Protein AF-A0A1W2D5R4-F1 (afdb_monomer_lite)

Sequence (90 aa):
MGWMEIIKVQAADRRASEACLNYLRALEQQIKKKKTTDISIYTHAAFQEHLMISLKWGTPIPNRPGSRLSSLLVQELKQFGLVDLSTWKS

Foldseek 3Di:
DKDKDKFKKFAPDLVLLVVVVVVVVVVQVVVVVVVQKHKDKDADPVHNRMIMIMIIGPDPDDPDPDDPVVVVVVVVSVVSVIDGDPDDDD

pLDDT: mean 79.2, std 12.91, range [32.94, 91.44]

Secondary structure (DSSP, 8-state):
--EEEEEEEE-SSHHHHHHHHHHHHHHHHHHHHTSSEEEEEEE-SS-TTEEEEEEEESS---SSSS-HHHHHHHHHHHHTT-EE------

Radius of gyration: 13.29 Å; chains: 1; bounding box: 39×25×36 Å

Organism: NCBI:txid1121400

Structure (mmCIF, N/CA/C/O backbone):
data_AF-A0A1W2D5R4-F1
#
_entry.id   AF-A0A1W2D5R4-F1
#
loop_
_atom_site.group_PDB
_atom_site.id
_atom_site.type_symbol
_atom_site.label_atom_id
_atom_site.label_alt_id
_atom_site.label_comp_id
_atom_site.label_asym_id
_atom_site.label_entity_id
_atom_site.label_seq_id
_atom_site.pdbx_PDB_ins_code
_atom_site.Cartn_x
_atom_site.Cartn_y
_atom_site.Cartn_z
_atom_site.occupancy
_atom_site.B_iso_or_equiv
_atom_site.auth_seq_id
_atom_site.auth_comp_id
_atom_site.auth_asym_id
_atom_site.auth_atom_id
_atom_site.pdbx_PDB_model_num
ATOM 1 N N . MET A 1 1 ? 6.467 -0.013 -23.721 1.00 60.09 1 MET A N 1
ATOM 2 C CA . MET A 1 1 ? 5.187 0.184 -23.004 1.00 60.09 1 MET A CA 1
ATOM 3 C C . MET A 1 1 ? 5.429 -0.099 -21.530 1.00 60.09 1 MET A C 1
ATOM 5 O O . MET A 1 1 ? 6.074 -1.098 -21.243 1.00 60.09 1 MET A O 1
ATOM 9 N N . GLY A 1 2 ? 5.023 0.803 -20.633 1.00 72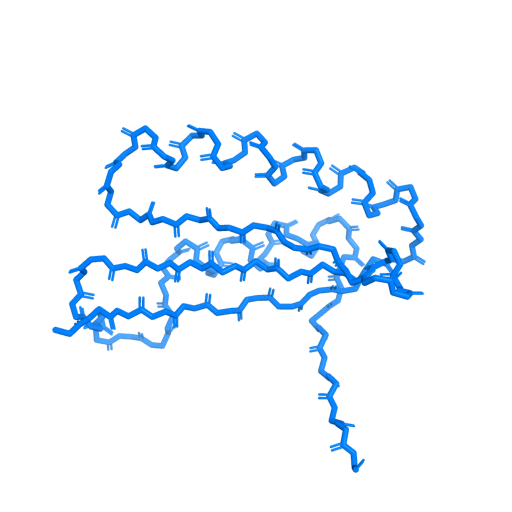.44 2 GLY A N 1
ATOM 10 C CA . GLY A 1 2 ? 5.200 0.626 -19.185 1.00 72.44 2 GLY A CA 1
ATOM 11 C C . GLY A 1 2 ? 4.104 -0.246 -18.572 1.00 72.44 2 GLY A C 1
ATOM 12 O O . GLY A 1 2 ? 3.039 -0.407 -19.166 1.00 72.44 2 GLY A O 1
ATOM 13 N N . TRP A 1 3 ? 4.370 -0.799 -17.393 1.00 82.19 3 TRP A N 1
ATOM 14 C CA . TRP A 1 3 ? 3.423 -1.609 -16.621 1.00 82.19 3 TRP A CA 1
ATOM 15 C C . TRP A 1 3 ? 2.900 -0.816 -15.420 1.00 82.19 3 TRP A C 1
ATOM 17 O O . TRP A 1 3 ? 3.640 -0.027 -14.833 1.00 82.19 3 TRP A O 1
ATOM 27 N N . MET A 1 4 ? 1.633 -1.008 -15.051 1.00 84.44 4 MET A N 1
ATOM 28 C CA . MET A 1 4 ? 1.028 -0.365 -13.884 1.00 84.44 4 MET A CA 1
ATOM 29 C C . MET A 1 4 ? 0.351 -1.405 -12.998 1.00 84.44 4 MET A C 1
ATOM 31 O O . MET A 1 4 ? -0.362 -2.272 -13.493 1.00 84.44 4 MET A O 1
ATOM 35 N N . GLU A 1 5 ? 0.546 -1.281 -11.690 1.00 86.12 5 GLU A N 1
ATOM 36 C CA . GLU A 1 5 ? -0.127 -2.088 -10.677 1.00 86.12 5 GLU A CA 1
ATOM 37 C C . GLU A 1 5 ? -0.930 -1.181 -9.761 1.00 86.12 5 GLU A C 1
ATOM 39 O O . GLU A 1 5 ? -0.454 -0.125 -9.345 1.00 86.12 5 GLU A O 1
ATOM 44 N N . ILE A 1 6 ? -2.148 -1.606 -9.441 1.00 87.88 6 ILE A N 1
ATOM 45 C CA . ILE A 1 6 ? -3.048 -0.874 -8.561 1.00 87.88 6 ILE A CA 1
ATOM 46 C C . ILE A 1 6 ? -3.380 -1.775 -7.381 1.00 87.88 6 ILE A C 1
ATOM 48 O O . ILE A 1 6 ? -3.889 -2.878 -7.564 1.00 87.88 6 ILE A O 1
ATOM 52 N N . ILE A 1 7 ? -3.128 -1.276 -6.178 1.00 87.81 7 ILE A N 1
ATOM 53 C CA . ILE A 1 7 ? -3.510 -1.915 -4.923 1.00 87.81 7 ILE A CA 1
ATOM 54 C C . ILE A 1 7 ? -4.564 -1.018 -4.287 1.00 87.81 7 ILE A C 1
ATOM 56 O O . ILE A 1 7 ? -4.309 0.160 -4.040 1.00 87.81 7 ILE A O 1
ATOM 60 N N . LYS A 1 8 ? -5.759 -1.555 -4.047 1.00 89.56 8 LYS A N 1
ATOM 61 C CA . LYS A 1 8 ? -6.827 -0.850 -3.337 1.00 89.56 8 LYS A CA 1
ATOM 62 C C . LYS A 1 8 ? -7.052 -1.551 -2.014 1.00 89.56 8 LYS A C 1
ATOM 64 O O . LYS A 1 8 ? -7.219 -2.767 -1.996 1.00 89.56 8 LYS A O 1
ATOM 69 N N . VAL A 1 9 ? -7.081 -0.790 -0.933 1.00 87.62 9 VAL A N 1
ATOM 70 C CA . VAL A 1 9 ? -7.258 -1.332 0.410 1.00 87.62 9 VAL A CA 1
ATOM 71 C C . VAL A 1 9 ? -8.251 -0.515 1.214 1.00 87.62 9 VAL A C 1
ATOM 73 O O . VAL A 1 9 ? -8.414 0.686 0.995 1.00 87.62 9 VAL A O 1
ATOM 76 N N . GLN A 1 10 ? -8.903 -1.188 2.155 1.00 88.12 10 GLN A N 1
ATOM 77 C CA . GLN A 1 10 ? -9.777 -0.580 3.145 1.00 88.12 10 GLN A CA 1
ATOM 78 C C . GLN A 1 10 ? -9.236 -0.827 4.549 1.00 88.12 10 GLN A C 1
ATOM 80 O O . GLN A 1 10 ? -8.982 -1.972 4.924 1.00 88.12 10 GLN A O 1
ATOM 85 N N . ALA A 1 11 ? -9.080 0.250 5.315 1.00 85.62 11 ALA A N 1
ATOM 86 C CA . ALA A 1 11 ? -8.757 0.222 6.734 1.00 85.62 11 ALA A CA 1
ATOM 87 C C . ALA A 1 11 ? -9.995 -0.090 7.574 1.00 85.62 11 ALA A C 1
ATOM 89 O O . ALA A 1 11 ? -11.123 0.207 7.174 1.00 85.62 11 ALA A O 1
ATOM 90 N N . ALA A 1 12 ? -9.767 -0.676 8.751 1.00 82.69 12 ALA A N 1
ATOM 91 C CA . ALA A 1 12 ? -10.824 -0.937 9.724 1.00 82.69 12 ALA A CA 1
ATOM 92 C C . ALA A 1 12 ? -11.416 0.364 10.289 1.00 82.69 12 ALA A C 1
ATOM 94 O O . ALA A 1 12 ? -12.619 0.446 10.522 1.00 82.69 12 ALA A O 1
ATOM 95 N N . ASP A 1 13 ? -10.569 1.375 10.483 1.00 84.00 13 ASP A N 1
ATOM 96 C CA . ASP A 1 13 ? -10.949 2.693 10.970 1.00 84.00 13 ASP A CA 1
ATOM 97 C C . ASP A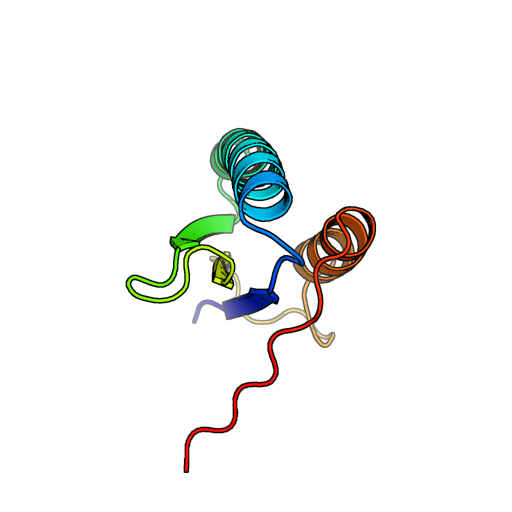 1 13 ? -9.982 3.779 10.470 1.00 84.00 13 ASP A C 1
ATOM 99 O O . ASP A 1 13 ? -8.921 3.508 9.887 1.00 84.00 13 ASP A O 1
ATOM 103 N N . ARG A 1 14 ? -10.341 5.031 10.762 1.00 84.44 14 ARG A N 1
ATOM 104 C CA . ARG A 1 14 ? -9.582 6.212 10.354 1.00 84.44 14 ARG A CA 1
ATOM 105 C C . ARG A 1 14 ? -8.178 6.262 10.935 1.00 84.44 14 ARG A C 1
ATOM 107 O O . ARG A 1 14 ? -7.253 6.711 10.261 1.00 84.44 14 ARG A O 1
ATOM 114 N N . ARG A 1 15 ? -7.988 5.796 12.169 1.00 86.44 15 ARG A N 1
ATOM 115 C CA . ARG A 1 15 ? -6.675 5.806 12.824 1.00 86.44 15 ARG A CA 1
ATOM 116 C C . ARG A 1 15 ? -5.731 4.818 12.139 1.00 86.44 15 ARG A C 1
ATOM 118 O O . ARG A 1 15 ? -4.565 5.145 11.916 1.00 86.44 15 ARG A O 1
ATOM 125 N N . ALA A 1 16 ? -6.232 3.641 11.771 1.00 84.50 16 ALA A N 1
ATOM 126 C CA . ALA A 1 16 ? -5.507 2.656 10.979 1.00 84.50 16 ALA A CA 1
ATOM 127 C C . ALA A 1 16 ? -5.190 3.193 9.573 1.00 84.50 16 ALA A C 1
ATOM 129 O O . ALA A 1 16 ? -4.066 3.025 9.095 1.00 84.50 16 ALA A O 1
ATOM 130 N N . SER A 1 17 ? -6.133 3.907 8.947 1.00 86.94 17 SER A N 1
ATOM 131 C CA . SER A 1 17 ? -5.912 4.577 7.657 1.00 86.94 17 SER A CA 1
ATOM 132 C C . SER A 1 17 ? -4.792 5.622 7.730 1.00 86.94 17 SER A C 1
ATOM 134 O O . SER A 1 17 ? -3.869 5.605 6.916 1.00 86.94 17 SER A O 1
ATOM 136 N N . GLU A 1 18 ? -4.799 6.490 8.746 1.00 88.88 18 GLU A N 1
ATOM 137 C CA . GLU A 1 18 ? -3.767 7.518 8.946 1.00 88.88 18 GLU A CA 1
ATOM 138 C C . GLU A 1 18 ? -2.382 6.905 9.226 1.00 88.88 18 GLU A C 1
ATOM 140 O O . GLU A 1 18 ? -1.379 7.342 8.652 1.00 88.88 18 GLU A O 1
ATOM 145 N N . ALA A 1 19 ? -2.312 5.856 10.053 1.00 87.19 19 ALA A N 1
ATOM 146 C CA . ALA A 1 19 ? -1.068 5.130 10.313 1.00 87.19 19 ALA A CA 1
ATOM 147 C C . ALA A 1 19 ? -0.505 4.482 9.036 1.00 87.19 19 ALA A C 1
ATOM 149 O O . ALA A 1 19 ? 0.688 4.609 8.745 1.00 87.19 19 ALA A O 1
ATOM 150 N N . CYS A 1 20 ? -1.372 3.850 8.241 1.00 86.44 20 CYS A N 1
ATOM 151 C CA . CYS A 1 20 ? -1.006 3.281 6.950 1.00 86.44 20 CYS A CA 1
ATOM 152 C C . CYS A 1 20 ? -0.516 4.357 5.975 1.00 86.44 20 CYS A C 1
ATOM 154 O O . CYS A 1 20 ? 0.527 4.193 5.344 1.00 86.44 20 CYS A O 1
ATOM 156 N N . LEU A 1 21 ? -1.220 5.487 5.879 1.00 89.50 21 LEU A N 1
ATOM 157 C CA . LEU A 1 21 ? -0.840 6.588 5.000 1.00 89.50 21 LEU A CA 1
ATOM 158 C C . LEU A 1 21 ? 0.553 7.130 5.349 1.00 89.50 21 LEU A C 1
ATOM 160 O O . LEU A 1 21 ? 1.353 7.392 4.449 1.00 89.50 21 LEU A O 1
ATOM 164 N N . ASN A 1 22 ? 0.869 7.255 6.640 1.00 90.31 22 ASN A N 1
ATOM 165 C CA . ASN A 1 22 ? 2.192 7.675 7.101 1.00 90.31 22 ASN A CA 1
ATOM 166 C C . ASN A 1 22 ? 3.285 6.674 6.699 1.00 90.31 22 ASN A C 1
ATOM 168 O O . ASN A 1 22 ? 4.322 7.079 6.168 1.00 90.31 22 ASN A O 1
ATOM 172 N N . TYR A 1 23 ? 3.036 5.374 6.887 1.00 88.31 23 TYR A N 1
ATOM 173 C CA . TYR A 1 23 ? 3.938 4.314 6.432 1.00 88.31 23 TYR A CA 1
ATOM 174 C C . TYR A 1 23 ? 4.148 4.360 4.910 1.00 88.31 23 TYR A C 1
ATOM 176 O O . TYR A 1 23 ? 5.284 4.377 4.431 1.00 88.31 23 TYR A O 1
ATOM 184 N N . LEU A 1 24 ? 3.062 4.462 4.139 1.00 88.75 24 LEU A N 1
ATOM 185 C CA . LEU A 1 24 ? 3.104 4.509 2.679 1.00 88.75 24 LEU A CA 1
ATOM 186 C C . LEU A 1 24 ? 3.859 5.739 2.167 1.00 88.75 24 LEU A C 1
ATOM 188 O O . LEU A 1 24 ? 4.651 5.618 1.235 1.00 88.75 24 LEU A O 1
ATOM 192 N N . ARG A 1 25 ? 3.685 6.911 2.790 1.00 90.50 25 ARG A N 1
ATOM 193 C CA . ARG A 1 25 ? 4.451 8.121 2.443 1.00 90.50 25 ARG A CA 1
ATOM 194 C C . ARG A 1 25 ? 5.943 7.966 2.724 1.00 90.50 25 ARG A C 1
ATOM 196 O O . ARG A 1 25 ? 6.764 8.416 1.925 1.00 90.50 25 ARG A O 1
ATOM 203 N N . ALA A 1 26 ? 6.316 7.314 3.825 1.00 89.25 26 ALA A N 1
ATOM 204 C CA . ALA A 1 26 ? 7.719 7.011 4.102 1.00 89.25 26 ALA A CA 1
ATOM 205 C C . ALA A 1 26 ? 8.301 6.060 3.042 1.00 89.25 26 ALA A C 1
ATOM 207 O O . ALA A 1 26 ? 9.407 6.283 2.541 1.00 89.25 26 ALA A O 1
ATOM 208 N N . LEU A 1 27 ? 7.534 5.043 2.647 1.00 85.94 27 LEU A N 1
ATOM 209 C CA . LEU A 1 27 ? 7.916 4.111 1.593 1.00 85.94 27 LEU A CA 1
ATOM 210 C C . LEU A 1 27 ? 8.026 4.797 0.221 1.00 85.94 27 LEU A C 1
ATOM 212 O O . LEU A 1 27 ? 8.973 4.535 -0.520 1.00 85.94 27 LEU A O 1
ATOM 216 N N . GLU A 1 28 ? 7.118 5.720 -0.103 1.00 88.81 28 GLU A N 1
ATOM 217 C CA . GLU A 1 28 ? 7.165 6.518 -1.331 1.00 88.81 28 GLU A CA 1
AT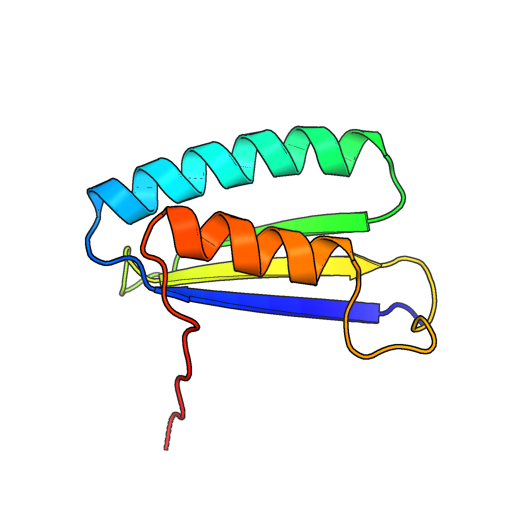OM 218 C C . GLU A 1 28 ? 8.504 7.247 -1.476 1.00 88.81 28 GLU A C 1
ATOM 220 O O . GLU A 1 28 ? 9.129 7.196 -2.538 1.00 88.81 28 GLU A O 1
ATOM 225 N N . GLN A 1 29 ? 8.997 7.857 -0.396 1.00 87.00 29 GLN A N 1
ATOM 226 C CA . GLN A 1 29 ? 10.298 8.529 -0.394 1.00 87.00 29 GLN A CA 1
ATOM 227 C C . GLN A 1 29 ? 11.464 7.561 -0.633 1.00 87.00 29 GLN A C 1
ATOM 229 O O . GLN A 1 29 ? 12.454 7.921 -1.272 1.00 87.00 29 GLN A O 1
ATOM 234 N N . GLN A 1 30 ? 11.369 6.321 -0.147 1.00 85.12 30 GLN A N 1
ATOM 235 C CA . GLN A 1 30 ? 12.394 5.300 -0.380 1.00 85.12 30 GLN A CA 1
ATOM 236 C C . GLN A 1 30 ? 12.371 4.771 -1.818 1.00 85.12 30 GLN A C 1
ATOM 238 O O . GLN A 1 30 ? 13.429 4.557 -2.412 1.00 85.12 30 GLN A O 1
ATOM 243 N N . ILE A 1 31 ? 11.181 4.580 -2.389 1.00 82.25 31 ILE A N 1
ATOM 244 C CA . ILE A 1 31 ? 11.001 4.079 -3.756 1.00 82.25 31 ILE A CA 1
ATOM 245 C C . ILE A 1 31 ? 11.439 5.134 -4.776 1.00 82.25 31 ILE A C 1
ATOM 247 O O . ILE A 1 31 ? 12.219 4.812 -5.674 1.00 82.25 31 ILE A O 1
ATOM 251 N N . LYS A 1 32 ? 11.048 6.406 -4.595 1.00 80.81 32 LYS A N 1
ATOM 252 C CA . LYS A 1 32 ? 11.445 7.510 -5.491 1.00 80.81 32 LYS A CA 1
ATOM 253 C C . LYS A 1 32 ? 12.965 7.650 -5.624 1.00 80.81 32 LYS A C 1
ATOM 255 O O . LYS A 1 32 ? 13.462 7.952 -6.707 1.00 80.81 32 LYS A O 1
ATOM 260 N N . LYS A 1 33 ? 13.732 7.348 -4.568 1.00 80.69 33 LYS A N 1
ATOM 261 C CA . LYS A 1 33 ? 15.208 7.344 -4.617 1.00 80.69 33 LYS A CA 1
ATOM 262 C C . LYS A 1 33 ? 15.784 6.313 -5.593 1.00 80.69 33 LYS A C 1
ATOM 264 O O . LYS A 1 33 ? 16.868 6.535 -6.125 1.00 80.69 33 LYS A O 1
ATOM 269 N N . LYS A 1 34 ? 15.085 5.201 -5.841 1.00 73.94 34 LYS A N 1
ATOM 270 C CA . LYS A 1 34 ? 15.569 4.099 -6.688 1.00 73.94 34 LYS A CA 1
ATOM 271 C C . LYS A 1 34 ? 15.306 4.308 -8.186 1.00 73.94 34 LYS A C 1
ATOM 273 O O . LYS A 1 34 ? 15.846 3.554 -8.986 1.00 73.94 34 LYS A O 1
ATOM 278 N N . LYS A 1 35 ? 14.514 5.318 -8.582 1.00 70.81 35 LYS A N 1
ATOM 279 C CA . LYS A 1 35 ? 14.228 5.736 -9.980 1.00 70.81 35 LYS A CA 1
ATOM 28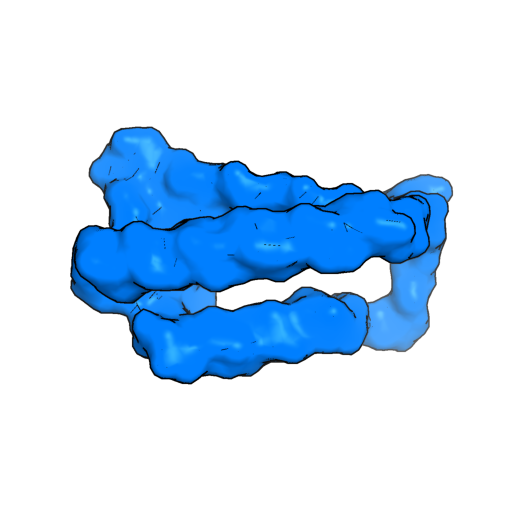0 C C . LYS A 1 35 ? 13.694 4.658 -10.946 1.00 70.81 35 LYS A C 1
ATOM 282 O O . LYS A 1 35 ? 13.537 4.931 -12.128 1.00 70.81 35 LYS A O 1
ATOM 287 N N . THR A 1 36 ? 13.423 3.439 -10.483 1.00 70.12 36 THR A N 1
ATOM 288 C CA . THR A 1 36 ? 12.931 2.329 -11.325 1.00 70.12 36 THR A CA 1
ATOM 289 C C . THR A 1 36 ? 11.401 2.248 -11.355 1.00 70.12 36 THR A C 1
ATOM 291 O O . THR A 1 36 ? 10.820 1.679 -12.281 1.00 70.12 36 THR A O 1
ATOM 294 N N . THR A 1 37 ? 10.753 2.826 -10.344 1.00 78.38 37 THR A N 1
ATOM 295 C CA . THR A 1 37 ? 9.315 2.709 -10.105 1.00 78.38 37 THR A CA 1
ATOM 296 C C . THR A 1 37 ? 8.794 4.034 -9.575 1.00 78.38 37 THR A C 1
ATOM 298 O O . THR A 1 37 ? 9.338 4.563 -8.605 1.00 78.38 37 THR A O 1
ATOM 301 N N . ASP A 1 38 ? 7.727 4.540 -10.182 1.00 85.69 38 ASP A N 1
ATOM 302 C CA . ASP A 1 38 ? 6.948 5.638 -9.624 1.00 85.69 38 ASP A CA 1
ATOM 303 C C . ASP A 1 38 ? 5.835 5.059 -8.757 1.00 85.69 38 ASP A C 1
ATOM 305 O O . ASP A 1 38 ? 5.117 4.151 -9.172 1.00 85.69 38 ASP A O 1
ATOM 309 N N . ILE A 1 39 ? 5.688 5.590 -7.549 1.00 88.44 39 ILE A N 1
ATOM 310 C CA . ILE A 1 39 ? 4.603 5.248 -6.632 1.00 88.44 39 ILE A CA 1
ATOM 311 C C . ILE A 1 39 ? 3.747 6.487 -6.391 1.00 88.44 39 ILE A C 1
ATOM 313 O O . ILE A 1 39 ? 4.260 7.600 -6.279 1.00 88.44 39 ILE A O 1
ATOM 317 N N . SER A 1 40 ? 2.433 6.303 -6.347 1.00 90.12 40 SER A N 1
ATOM 318 C CA . SER A 1 40 ? 1.462 7.347 -6.021 1.00 90.12 40 SER A CA 1
ATOM 319 C C . SER A 1 40 ? 0.403 6.789 -5.082 1.00 90.12 40 SER A C 1
ATOM 321 O O . SER A 1 40 ? -0.060 5.665 -5.270 1.00 90.12 40 SER A O 1
ATOM 323 N N . ILE A 1 41 ? 0.041 7.567 -4.064 1.00 91.44 41 ILE A N 1
ATOM 324 C CA . ILE A 1 41 ? -0.887 7.164 -3.003 1.00 91.44 41 ILE A CA 1
ATOM 325 C C . ILE A 1 41 ? -2.075 8.121 -3.016 1.00 91.44 41 ILE A C 1
ATOM 327 O O . ILE A 1 41 ? -1.897 9.339 -3.007 1.00 91.44 41 ILE A O 1
ATOM 331 N N . TYR A 1 42 ? -3.279 7.564 -3.014 1.00 89.94 42 TYR A N 1
ATOM 332 C CA . TYR A 1 42 ? -4.539 8.291 -3.080 1.00 89.94 42 TYR A CA 1
ATOM 333 C C . TYR A 1 42 ? -5.440 7.876 -1.922 1.00 89.94 42 TYR A C 1
ATOM 335 O O . TYR A 1 42 ? -5.526 6.696 -1.581 1.00 89.94 42 TYR A O 1
ATOM 343 N N . THR A 1 43 ? -6.142 8.847 -1.352 1.00 89.81 43 THR A N 1
ATOM 344 C CA . THR A 1 43 ? -7.233 8.634 -0.400 1.00 89.81 43 THR A CA 1
ATOM 345 C C . THR A 1 43 ? -8.562 8.803 -1.130 1.00 89.81 43 THR A C 1
ATOM 347 O O . THR A 1 43 ? -8.693 9.658 -2.012 1.00 89.81 43 THR A O 1
ATOM 350 N N . HIS A 1 44 ? -9.566 7.995 -0.797 1.00 87.50 44 HIS A N 1
ATOM 351 C CA . HIS A 1 44 ? -10.895 8.185 -1.371 1.00 87.50 44 HIS A CA 1
ATOM 352 C C . HIS A 1 44 ? -11.573 9.416 -0.750 1.00 87.50 44 HIS A C 1
ATOM 354 O O . HIS A 1 44 ? -11.633 9.554 0.470 1.00 87.50 44 HIS A O 1
ATOM 360 N N . ALA A 1 45 ? -12.135 10.296 -1.584 1.00 85.12 45 ALA A N 1
ATOM 361 C CA . ALA A 1 45 ? -12.685 11.581 -1.137 1.00 85.12 45 ALA A CA 1
ATOM 362 C C . ALA A 1 45 ? -13.825 11.444 -0.109 1.00 85.12 45 ALA A C 1
ATOM 364 O O . ALA A 1 45 ? -13.912 12.237 0.823 1.00 85.12 45 ALA A O 1
ATOM 365 N N . ALA A 1 46 ? -14.681 10.430 -0.266 1.00 85.75 46 ALA A N 1
ATOM 366 C CA . ALA A 1 46 ? -15.828 10.195 0.618 1.00 85.75 46 ALA A CA 1
ATOM 367 C C . ALA A 1 46 ? -15.582 9.131 1.704 1.00 85.75 46 ALA A C 1
ATOM 369 O O . ALA A 1 46 ? -16.337 9.057 2.666 1.00 85.75 46 ALA A O 1
ATOM 370 N N . PHE A 1 47 ? -14.544 8.301 1.556 1.00 85.19 47 PHE A N 1
ATOM 371 C CA . PHE A 1 47 ? -14.285 7.159 2.439 1.00 85.19 47 PHE A CA 1
ATOM 372 C C . PHE A 1 47 ? -12.830 7.228 2.877 1.00 85.19 47 PHE A C 1
ATOM 374 O O . PHE A 1 47 ? -11.950 6.685 2.220 1.00 85.19 47 PHE A O 1
ATOM 381 N N . GLN A 1 48 ? -12.567 7.932 3.976 1.00 84.88 48 GLN A N 1
ATOM 382 C CA . GLN A 1 48 ? -11.197 8.170 4.453 1.00 84.88 48 GLN A CA 1
ATOM 383 C C . GLN A 1 48 ? -10.460 6.874 4.830 1.00 84.88 48 GLN A C 1
ATOM 385 O O . GLN A 1 48 ? -9.233 6.857 4.887 1.00 84.88 48 GLN A O 1
ATOM 390 N N . GLU A 1 49 ? -11.203 5.780 4.997 1.00 86.06 49 GLU A N 1
ATOM 391 C CA . GLU A 1 49 ? -10.684 4.438 5.260 1.00 86.06 49 GLU A CA 1
ATOM 392 C C . GLU A 1 49 ? -10.154 3.753 3.990 1.00 86.06 49 GLU A C 1
ATOM 394 O O . GLU A 1 49 ? -9.509 2.713 4.067 1.00 86.06 49 GLU A O 1
ATOM 399 N N . HIS A 1 50 ? -10.473 4.278 2.803 1.00 88.69 50 HIS A N 1
ATOM 400 C CA . HIS A 1 50 ? -10.117 3.667 1.524 1.00 88.69 50 HIS A CA 1
ATOM 401 C C . HIS A 1 50 ? -8.877 4.337 0.950 1.00 88.69 50 HIS A C 1
ATOM 403 O O . HIS A 1 50 ? -8.847 5.549 0.708 1.00 88.69 50 HIS A O 1
ATOM 409 N N . LEU A 1 51 ? -7.872 3.516 0.666 1.00 89.38 51 LEU A N 1
ATOM 410 C CA . LEU A 1 51 ? -6.605 3.934 0.089 1.00 89.38 51 LEU A CA 1
ATOM 411 C C . LEU A 1 51 ? -6.375 3.210 -1.237 1.00 89.38 51 LEU A C 1
ATOM 413 O O . LEU A 1 51 ? -6.724 2.040 -1.411 1.00 89.38 51 LEU A O 1
ATOM 417 N N . MET A 1 52 ? -5.751 3.909 -2.177 1.00 90.12 52 MET A N 1
ATOM 418 C CA . MET A 1 52 ? -5.307 3.349 -3.445 1.00 90.12 52 MET A CA 1
ATOM 419 C C . MET A 1 52 ? -3.834 3.676 -3.657 1.00 90.12 52 MET A C 1
ATOM 421 O O . MET A 1 52 ? -3.413 4.823 -3.538 1.00 90.12 52 MET A O 1
ATOM 425 N N . ILE A 1 53 ? -3.054 2.662 -4.007 1.00 90.12 53 ILE A N 1
ATOM 426 C CA . ILE A 1 53 ? -1.632 2.764 -4.314 1.00 90.12 53 ILE A CA 1
ATOM 427 C C . ILE A 1 53 ? -1.462 2.384 -5.780 1.00 90.12 53 ILE A C 1
ATOM 429 O O . ILE A 1 53 ? -1.919 1.325 -6.210 1.00 90.12 53 ILE A O 1
ATOM 433 N N . SER A 1 54 ? -0.812 3.252 -6.546 1.00 89.94 54 SER A N 1
ATOM 434 C CA . SER A 1 54 ? -0.438 3.007 -7.935 1.00 89.94 54 SER A CA 1
ATOM 435 C C . SER A 1 54 ? 1.075 2.865 -8.031 1.00 89.94 54 SER A C 1
ATOM 437 O O . SER A 1 54 ? 1.803 3.732 -7.547 1.00 89.94 54 SER A O 1
ATOM 439 N N . LEU A 1 55 ? 1.542 1.777 -8.642 1.00 87.31 55 LEU A N 1
ATOM 440 C CA . LEU A 1 55 ? 2.944 1.538 -8.974 1.00 87.31 55 LEU A CA 1
ATOM 441 C C . LEU A 1 55 ? 3.087 1.551 -10.491 1.00 87.31 55 LEU A C 1
ATOM 443 O O . LEU A 1 55 ? 2.482 0.729 -11.177 1.00 87.31 55 LEU A O 1
ATOM 447 N N . LYS A 1 56 ? 3.901 2.456 -11.024 1.00 86.06 56 LYS A N 1
ATOM 448 C CA . LYS A 1 56 ? 4.187 2.565 -12.453 1.00 86.06 56 LYS A CA 1
ATOM 449 C C . LYS A 1 56 ? 5.637 2.188 -12.714 1.00 86.06 56 LYS A C 1
ATOM 451 O O . LYS A 1 56 ? 6.566 2.764 -12.152 1.00 86.06 56 LYS A O 1
ATOM 456 N N . TRP A 1 57 ? 5.822 1.222 -13.598 1.00 83.00 57 TRP A N 1
ATOM 457 C CA . TRP A 1 57 ? 7.113 0.667 -13.964 1.00 83.00 57 TRP A CA 1
ATOM 458 C C . TRP A 1 57 ? 7.529 1.194 -15.333 1.00 83.00 57 TRP A C 1
ATOM 460 O O . TRP A 1 57 ? 6.757 1.149 -16.295 1.00 83.00 57 TRP A O 1
ATOM 470 N N . GLY A 1 58 ? 8.771 1.673 -15.429 1.00 76.50 58 GLY A N 1
ATOM 471 C CA . GLY A 1 58 ? 9.365 2.104 -16.700 1.00 76.50 58 GLY A CA 1
ATOM 472 C C . GLY A 1 58 ? 9.677 0.947 -17.656 1.00 76.50 58 GLY A C 1
ATOM 473 O O . GLY A 1 58 ? 9.990 1.179 -18.821 1.00 76.50 58 GLY A O 1
ATOM 474 N N . THR A 1 59 ? 9.577 -0.297 -17.182 1.00 70.56 59 THR A N 1
ATOM 475 C CA . THR A 1 59 ? 9.844 -1.509 -17.956 1.00 70.56 59 THR A CA 1
ATOM 476 C C . THR A 1 59 ? 8.545 -2.195 -18.392 1.00 70.56 59 THR A C 1
ATOM 478 O O . THR A 1 59 ? 7.548 -2.146 -17.664 1.00 70.56 59 THR A O 1
ATOM 481 N N . PRO A 1 60 ? 8.542 -2.872 -19.552 1.00 68.31 60 PRO A N 1
ATOM 482 C CA . PRO A 1 60 ? 7.471 -3.793 -19.908 1.00 68.31 60 PRO A CA 1
ATOM 483 C C . PRO A 1 60 ? 7.409 -4.978 -18.925 1.00 68.31 60 PRO A C 1
ATOM 485 O O . PRO A 1 60 ? 8.392 -5.301 -18.260 1.00 68.31 60 PRO A O 1
ATO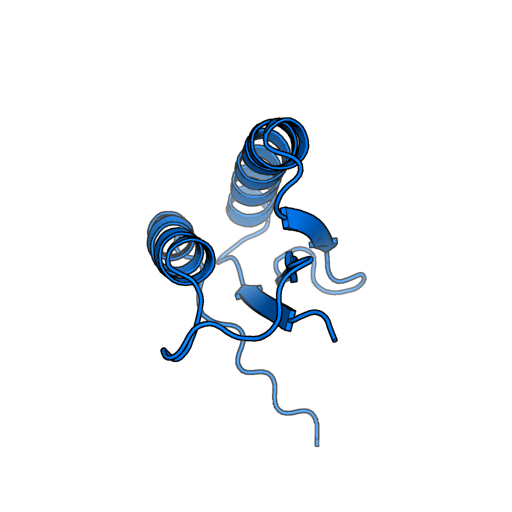M 488 N N . ILE A 1 61 ? 6.214 -5.562 -18.816 1.00 66.06 61 ILE A N 1
ATOM 489 C CA . ILE A 1 61 ? 5.763 -6.614 -17.884 1.00 66.06 61 ILE A CA 1
ATOM 490 C C . ILE A 1 61 ? 6.851 -7.646 -17.506 1.00 66.06 61 ILE A C 1
ATOM 492 O O . ILE A 1 61 ? 7.459 -8.227 -18.405 1.00 66.06 61 ILE A O 1
ATOM 496 N N . PRO A 1 62 ? 7.062 -7.968 -16.211 1.00 57.81 62 PRO A N 1
ATOM 497 C CA . PRO A 1 62 ? 7.792 -9.177 -15.835 1.00 57.81 62 PRO A CA 1
ATOM 498 C C . PRO A 1 62 ? 6.933 -10.428 -16.097 1.00 57.81 62 PRO A C 1
ATOM 500 O O . PRO A 1 62 ? 5.724 -10.396 -15.909 1.00 57.81 62 PRO A O 1
ATOM 503 N N . ASN A 1 63 ? 7.558 -11.555 -16.460 1.00 55.16 63 ASN A N 1
ATOM 504 C CA . ASN A 1 63 ? 6.941 -12.862 -16.788 1.00 55.16 63 ASN A CA 1
ATOM 505 C C . ASN A 1 63 ? 6.043 -13.504 -15.695 1.00 55.16 63 ASN A C 1
ATOM 507 O O . ASN A 1 63 ? 5.710 -14.684 -15.788 1.00 55.16 63 ASN A O 1
ATOM 511 N N . ARG A 1 64 ? 5.690 -12.790 -14.622 1.00 59.53 64 ARG A N 1
ATOM 512 C CA . ARG A 1 64 ? 4.910 -13.290 -13.485 1.00 59.53 64 ARG A CA 1
ATOM 513 C C . ARG A 1 64 ? 3.776 -12.317 -13.149 1.00 59.53 64 ARG A C 1
ATOM 515 O O . ARG A 1 64 ? 3.954 -11.112 -13.324 1.00 59.53 64 ARG A O 1
ATOM 522 N N . PRO A 1 65 ? 2.630 -12.815 -12.651 1.00 58.94 65 PRO A N 1
ATOM 523 C CA . PRO A 1 65 ? 1.556 -11.954 -12.183 1.00 58.94 65 PRO A CA 1
ATOM 524 C C . PRO A 1 65 ? 2.048 -11.141 -10.984 1.00 58.94 65 PRO A C 1
ATOM 526 O O . PRO A 1 65 ? 2.325 -11.685 -9.918 1.00 58.94 65 PRO A O 1
ATOM 529 N N . GLY A 1 66 ? 2.156 -9.834 -11.190 1.00 64.94 66 GLY A N 1
ATOM 530 C CA . GLY A 1 66 ? 2.561 -8.886 -10.164 1.00 64.94 66 GLY A CA 1
ATOM 531 C C . GLY A 1 66 ? 4.072 -8.817 -9.921 1.00 64.94 66 GLY A C 1
ATOM 532 O O . GLY A 1 66 ? 4.837 -9.767 -10.103 1.00 64.94 66 GLY A O 1
ATOM 533 N N . SER A 1 67 ? 4.521 -7.642 -9.499 1.00 76.19 67 SER A N 1
ATOM 534 C CA . SER A 1 67 ? 5.879 -7.414 -9.036 1.00 76.19 67 SER A CA 1
ATOM 535 C C . SER A 1 67 ? 6.078 -7.964 -7.620 1.00 76.19 67 SER A C 1
ATOM 537 O O . SER A 1 67 ? 5.165 -8.071 -6.798 1.00 76.19 67 SER A O 1
ATOM 539 N N . ARG A 1 68 ? 7.335 -8.270 -7.281 1.00 81.44 68 ARG A N 1
ATOM 540 C CA . ARG A 1 68 ? 7.702 -8.595 -5.894 1.00 81.44 68 ARG A CA 1
ATOM 541 C C . ARG A 1 68 ? 7.348 -7.448 -4.941 1.00 81.44 68 ARG A C 1
ATOM 543 O O . ARG A 1 68 ? 6.992 -7.704 -3.798 1.00 81.44 68 ARG A O 1
ATOM 550 N N . LEU A 1 69 ? 7.442 -6.202 -5.410 1.00 81.44 69 LEU A N 1
ATOM 551 C CA . LEU A 1 69 ? 7.114 -5.022 -4.616 1.00 81.44 69 LEU A CA 1
ATOM 552 C C . LEU A 1 69 ? 5.617 -4.955 -4.303 1.00 81.44 69 LEU A C 1
ATOM 554 O O . LEU A 1 69 ? 5.272 -4.736 -3.148 1.00 81.44 69 LEU A O 1
ATOM 558 N N . SER A 1 70 ? 4.743 -5.179 -5.290 1.00 81.31 70 SER A N 1
ATOM 559 C CA . SER A 1 70 ? 3.295 -5.186 -5.060 1.00 81.31 70 SER A CA 1
ATOM 560 C C . SER A 1 70 ? 2.880 -6.322 -4.128 1.00 81.31 70 SER A C 1
ATOM 562 O O . SER A 1 70 ? 2.095 -6.099 -3.213 1.00 81.31 70 SER A O 1
ATOM 564 N N . SER A 1 71 ? 3.485 -7.503 -4.277 1.00 81.81 71 SER A N 1
ATOM 565 C CA . SER A 1 71 ? 3.234 -8.651 -3.393 1.00 81.81 71 SER A CA 1
ATOM 566 C C . SER A 1 71 ? 3.631 -8.368 -1.940 1.00 81.81 71 SER A C 1
ATOM 568 O O . SER A 1 71 ? 2.856 -8.632 -1.022 1.00 81.81 71 SER A O 1
ATOM 570 N N . LEU A 1 72 ? 4.820 -7.791 -1.727 1.00 83.69 72 LEU A N 1
ATOM 571 C CA . LEU A 1 72 ? 5.286 -7.393 -0.395 1.00 83.69 72 LEU A CA 1
ATOM 572 C C . LEU A 1 72 ? 4.404 -6.297 0.203 1.00 83.69 72 LEU A C 1
ATOM 574 O O . LEU A 1 72 ? 4.035 -6.388 1.366 1.00 83.69 72 LEU A O 1
ATOM 578 N N . LEU A 1 73 ? 4.022 -5.300 -0.596 1.00 85.19 73 LEU A N 1
ATOM 579 C CA . LEU A 1 73 ? 3.113 -4.241 -0.170 1.00 85.19 73 LEU A CA 1
ATOM 580 C C . LEU A 1 73 ? 1.772 -4.800 0.297 1.00 85.19 73 LEU A C 1
ATOM 582 O O . LEU A 1 73 ? 1.329 -4.457 1.383 1.00 85.19 73 LEU A O 1
ATOM 586 N N . VAL A 1 74 ? 1.145 -5.693 -0.469 1.00 84.06 74 VAL A N 1
ATOM 587 C CA . VAL A 1 74 ? -0.119 -6.325 -0.060 1.00 84.06 74 VAL A CA 1
ATOM 588 C C . VAL A 1 74 ? 0.045 -7.074 1.266 1.00 84.06 74 VAL A C 1
ATOM 590 O O . VAL A 1 74 ? -0.815 -6.976 2.140 1.00 84.06 74 VAL A O 1
ATOM 593 N N . GLN A 1 75 ? 1.153 -7.794 1.451 1.00 84.44 75 GLN A N 1
ATOM 594 C CA . GLN A 1 75 ? 1.418 -8.517 2.694 1.00 84.44 75 GLN A CA 1
ATOM 595 C C . GLN A 1 75 ? 1.646 -7.579 3.889 1.00 84.44 75 GLN A C 1
ATOM 597 O O . GLN A 1 75 ? 1.109 -7.832 4.965 1.00 84.44 75 GLN A O 1
ATOM 602 N N . GLU A 1 76 ? 2.405 -6.499 3.710 1.00 84.00 76 GLU A N 1
ATOM 603 C CA . GLU A 1 76 ? 2.633 -5.475 4.737 1.00 84.00 76 GLU A CA 1
ATOM 604 C C . GLU A 1 76 ? 1.326 -4.774 5.111 1.00 84.00 76 GLU A C 1
ATOM 606 O O . GLU A 1 76 ? 1.013 -4.626 6.286 1.00 84.00 76 GLU A O 1
ATOM 611 N N . LEU A 1 77 ? 0.501 -4.414 4.124 1.00 83.94 77 LEU A N 1
ATOM 612 C CA . LEU A 1 77 ? -0.786 -3.758 4.360 1.00 83.94 77 LEU A CA 1
ATOM 613 C C . LEU A 1 77 ? -1.735 -4.655 5.167 1.00 83.94 77 LEU A C 1
ATOM 615 O O . LEU A 1 77 ? -2.399 -4.174 6.084 1.00 83.94 77 LEU A O 1
ATOM 619 N N . LYS A 1 78 ? -1.730 -5.969 4.924 1.00 81.94 78 LYS A N 1
ATOM 620 C CA . LYS A 1 78 ? -2.489 -6.924 5.749 1.00 81.94 78 LYS A CA 1
ATOM 621 C C . LYS A 1 78 ? -2.079 -6.895 7.226 1.00 81.94 78 LYS A C 1
ATOM 623 O O . LYS A 1 78 ? -2.938 -7.102 8.078 1.00 81.94 78 LYS A O 1
ATOM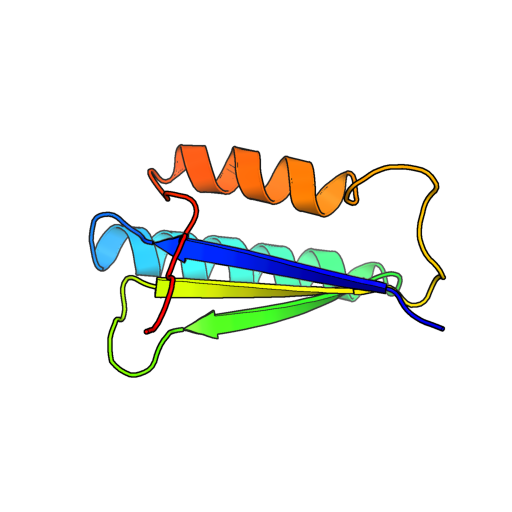 628 N N . GLN A 1 79 ? -0.821 -6.583 7.555 1.00 77.69 79 GLN A N 1
ATOM 629 C CA . GLN A 1 79 ? -0.384 -6.435 8.954 1.00 77.69 79 GLN A CA 1
ATOM 630 C C . GLN A 1 79 ? -1.020 -5.220 9.648 1.00 77.69 79 GLN A C 1
ATOM 632 O O . GLN A 1 79 ? -1.197 -5.236 10.862 1.00 77.69 79 GLN A O 1
ATOM 637 N N . PHE A 1 80 ? -1.430 -4.201 8.888 1.00 69.94 80 PHE A N 1
ATOM 638 C CA . PHE A 1 80 ? -2.200 -3.058 9.394 1.00 69.94 80 PHE A CA 1
ATOM 639 C C . PHE A 1 80 ? -3.712 -3.342 9.485 1.00 69.94 80 PHE A C 1
ATOM 641 O O . PHE A 1 80 ? -4.493 -2.427 9.739 1.00 69.94 80 PHE A O 1
ATOM 648 N N . GLY A 1 81 ? -4.146 -4.590 9.263 1.00 68.56 81 GLY A N 1
ATOM 649 C CA . GLY A 1 81 ? -5.562 -4.966 9.243 1.00 68.56 81 GLY A CA 1
ATOM 650 C C . GLY A 1 81 ? -6.303 -4.498 7.988 1.00 68.56 81 GLY A C 1
ATOM 651 O O . GLY A 1 81 ? -7.531 -4.455 7.984 1.00 68.56 81 GLY A O 1
ATOM 652 N N . LEU A 1 82 ? -5.570 -4.126 6.934 1.00 76.44 82 LEU A N 1
ATOM 653 C CA . LEU A 1 82 ? -6.150 -3.662 5.681 1.00 76.44 82 LEU A CA 1
ATOM 654 C C . LEU A 1 82 ? -6.633 -4.843 4.841 1.00 76.44 82 LEU A C 1
ATOM 656 O O . LEU A 1 82 ? -5.916 -5.830 4.658 1.00 76.44 82 LEU A O 1
ATOM 660 N N . VAL A 1 83 ? -7.838 -4.712 4.295 1.00 72.56 83 VAL A N 1
ATOM 661 C CA . VAL A 1 83 ? -8.465 -5.735 3.451 1.00 72.56 83 VAL A CA 1
ATOM 662 C C . VAL A 1 83 ? -8.399 -5.305 1.990 1.00 72.56 83 VAL A C 1
ATOM 664 O O . VAL A 1 83 ? -8.545 -4.117 1.690 1.00 72.56 83 VAL A O 1
ATOM 667 N N . ASP A 1 84 ? -8.192 -6.261 1.082 1.00 74.88 84 ASP A N 1
ATOM 668 C CA . ASP A 1 84 ? -8.220 -6.008 -0.360 1.00 74.88 84 ASP A CA 1
ATOM 669 C C . ASP A 1 84 ? -9.592 -5.433 -0.753 1.00 74.88 84 ASP A C 1
ATOM 671 O O . ASP A 1 84 ? -10.634 -6.082 -0.603 1.00 74.88 84 ASP A O 1
ATOM 675 N N . LEU A 1 85 ? -9.609 -4.194 -1.253 1.00 58.94 85 LEU A N 1
ATOM 676 C CA . LEU A 1 85 ? -10.848 -3.513 -1.613 1.00 58.94 85 LEU A CA 1
ATOM 677 C C . LEU A 1 85 ? -11.359 -4.053 -2.954 1.00 58.94 85 LEU A C 1
ATOM 679 O O . LEU A 1 85 ? -10.959 -3.606 -4.032 1.00 58.94 85 LEU A O 1
ATOM 683 N N . SER A 1 86 ? -12.303 -4.985 -2.865 1.00 54.78 86 SER A N 1
ATOM 684 C CA . SER A 1 86 ? -13.019 -5.575 -3.998 1.00 54.78 86 SER A CA 1
ATOM 685 C C . SER A 1 86 ? -14.337 -4.835 -4.234 1.00 54.78 86 SER A C 1
ATOM 687 O O . SER A 1 86 ? -15.409 -5.341 -3.916 1.00 54.78 86 SER A O 1
ATOM 689 N N . THR A 1 87 ? -14.286 -3.600 -4.740 1.00 45.09 87 THR A N 1
ATOM 690 C CA . THR A 1 87 ? -15.515 -2.861 -5.077 1.00 45.09 87 THR A CA 1
ATOM 691 C C . THR A 1 87 ? -15.962 -3.168 -6.503 1.00 45.09 87 THR A C 1
ATOM 693 O O . THR A 1 87 ? -15.332 -2.743 -7.470 1.00 45.09 87 THR A O 1
ATOM 696 N N . TRP A 1 88 ? -17.081 -3.879 -6.631 1.00 32.94 88 TRP A N 1
ATOM 697 C CA . TRP A 1 88 ? -17.850 -3.961 -7.870 1.00 32.94 88 TRP A CA 1
ATOM 698 C C . TRP A 1 88 ? -18.920 -2.871 -7.807 1.00 32.94 88 TRP A C 1
ATOM 700 O O . TRP A 1 88 ? -19.841 -2.957 -6.999 1.00 32.94 88 TRP A O 1
ATOM 710 N N . LYS A 1 89 ? -18.771 -1.803 -8.598 1.00 33.88 89 LYS A N 1
ATOM 711 C CA . LYS A 1 89 ? -19.877 -0.866 -8.827 1.00 33.88 89 LYS A CA 1
ATOM 712 C C . LYS A 1 89 ? -20.734 -1.427 -9.960 1.00 33.88 89 LYS A C 1
ATOM 714 O O . LYS A 1 89 ? -20.222 -1.580 -11.066 1.00 33.88 89 LYS A O 1
ATOM 719 N N . SER A 1 90 ? -21.987 -1.752 -9.643 1.00 37.00 90 SER A N 1
ATOM 720 C CA . SER A 1 90 ? -23.089 -1.899 -10.603 1.00 37.00 90 SER A CA 1
ATOM 721 C C . SER A 1 90 ? -23.431 -0.563 -11.246 1.00 37.00 90 SER A C 1
ATOM 723 O O . SER A 1 90 ? -23.416 0.435 -10.484 1.00 37.00 90 SER A O 1
#